Protein AF-A0A1L6J9P9-F1 (afdb_monomer_lite)

pLDDT: mean 78.04, std 14.23, range [41.78, 96.38]

Radius of gyration: 22.43 Å; chains: 1; bounding box: 35×47×82 Å

Secondary structure (DSSP, 8-state):
---------------------------S-HHHHHHHHHHHHHTTS---HHHHHHHH--SSS--HHHHHHHHHS-TT-TT--------------------

Structure (mmCIF, N/CA/C/O backbone):
data_AF-A0A1L6J9P9-F1
#
_entry.id   AF-A0A1L6J9P9-F1
#
loop_
_atom_site.group_PDB
_atom_site.id
_atom_site.type_symbol
_atom_site.label_atom_id
_atom_site.label_alt_id
_atom_site.label_comp_id
_atom_site.label_asym_id
_atom_site.label_entity_id
_atom_site.label_seq_id
_atom_site.pdbx_PDB_ins_code
_atom_site.Cartn_x
_atom_site.Cartn_y
_atom_site.Cartn_z
_atom_site.occupancy
_atom_site.B_iso_or_equiv
_atom_site.auth_seq_id
_atom_site.auth_comp_id
_atom_site.auth_asym_id
_atom_site.auth_atom_id
_atom_site.pdbx_PDB_model_num
ATOM 1 N N . MET A 1 1 ? 3.052 -37.024 -47.046 1.00 41.78 1 MET A N 1
ATOM 2 C CA . MET A 1 1 ? 3.961 -36.290 -46.144 1.00 41.78 1 MET A CA 1
ATOM 3 C C . MET A 1 1 ? 3.093 -35.241 -45.471 1.00 41.78 1 MET A C 1
ATOM 5 O O . MET A 1 1 ? 2.587 -34.393 -46.180 1.00 41.78 1 MET A O 1
ATOM 9 N N . PHE A 1 2 ? 2.793 -35.486 -44.193 1.00 47.56 2 PHE A N 1
ATOM 10 C CA . PHE A 1 2 ? 1.908 -34.797 -43.237 1.00 47.56 2 PHE A CA 1
ATOM 11 C C . PHE A 1 2 ? 0.873 -33.773 -43.742 1.00 47.56 2 PHE A C 1
ATOM 13 O O . PHE A 1 2 ? 1.200 -32.669 -44.162 1.00 47.56 2 PHE A O 1
ATOM 20 N N . ASP A 1 3 ? -0.381 -34.208 -43.606 1.00 43.00 3 ASP A N 1
ATOM 21 C CA . ASP A 1 3 ? -1.643 -33.486 -43.750 1.00 43.00 3 ASP A CA 1
ATOM 22 C C . ASP A 1 3 ? -1.712 -32.277 -42.801 1.00 43.00 3 ASP A C 1
ATOM 24 O O . ASP A 1 3 ? -1.389 -32.385 -41.614 1.00 43.00 3 ASP A O 1
ATOM 28 N N . GLY A 1 4 ? -2.122 -31.127 -43.337 1.00 53.88 4 GLY A N 1
ATOM 29 C CA . GLY A 1 4 ? -2.345 -29.899 -42.586 1.00 53.88 4 GLY A CA 1
ATOM 30 C C . GLY A 1 4 ? -3.602 -30.003 -41.733 1.00 53.88 4 GLY A C 1
ATOM 31 O O . GLY A 1 4 ? -4.708 -29.802 -42.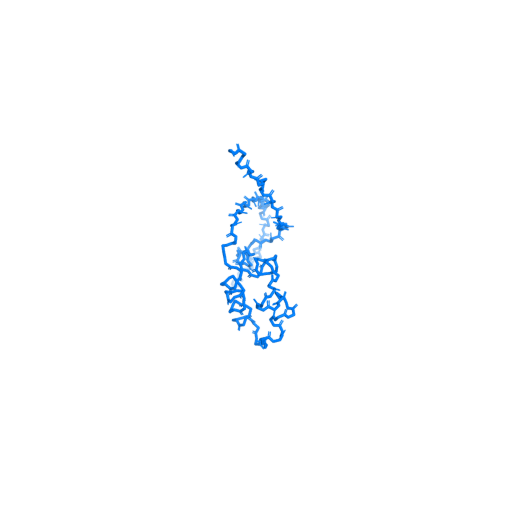223 1.00 53.88 4 GLY A O 1
ATOM 32 N N . LEU A 1 5 ? -3.429 -30.272 -40.440 1.00 54.66 5 LEU A N 1
ATOM 33 C CA . LEU A 1 5 ? -4.471 -30.022 -39.455 1.00 54.66 5 LEU A CA 1
ATOM 34 C C . LEU A 1 5 ? -4.340 -28.564 -39.001 1.00 54.66 5 LEU A C 1
ATOM 36 O O . LEU A 1 5 ? -3.606 -28.248 -38.063 1.00 54.66 5 LEU A O 1
ATOM 40 N N . GLU A 1 6 ? -5.026 -27.658 -39.697 1.00 49.00 6 GLU A N 1
ATOM 41 C CA . GLU A 1 6 ? -5.326 -26.332 -39.161 1.00 49.00 6 GLU A CA 1
ATOM 42 C C . GLU A 1 6 ? -6.248 -26.532 -37.954 1.00 49.00 6 GLU A C 1
ATOM 44 O O . GLU A 1 6 ? -7.472 -26.614 -38.071 1.00 49.00 6 GLU A O 1
ATOM 49 N N . THR A 1 7 ? -5.639 -26.684 -36.776 1.00 50.28 7 THR A N 1
ATOM 50 C CA . THR A 1 7 ? -6.336 -26.655 -35.493 1.00 50.28 7 THR A CA 1
ATOM 51 C C . THR A 1 7 ? -7.015 -25.300 -35.385 1.00 50.28 7 THR A C 1
ATOM 53 O O . THR A 1 7 ? -6.418 -24.307 -34.972 1.00 50.28 7 THR A O 1
ATOM 56 N N . THR A 1 8 ? -8.283 -25.257 -35.781 1.00 51.38 8 THR A N 1
ATOM 57 C CA . THR A 1 8 ? -9.167 -24.151 -35.449 1.00 51.38 8 THR A CA 1
ATOM 58 C C . THR A 1 8 ? -9.340 -24.220 -33.941 1.00 51.38 8 THR A C 1
ATOM 60 O O . THR A 1 8 ? -10.077 -25.059 -33.425 1.00 51.38 8 THR A O 1
ATOM 63 N N . VAL A 1 9 ? -8.586 -23.392 -33.219 1.00 57.97 9 VAL A N 1
ATOM 64 C CA . VAL A 1 9 ? -8.810 -23.178 -31.793 1.00 57.97 9 VAL A CA 1
ATOM 65 C C . VAL A 1 9 ? -10.164 -22.494 -31.702 1.00 57.97 9 VAL A C 1
ATOM 67 O O . VAL A 1 9 ? -10.281 -21.286 -31.894 1.00 57.97 9 VAL A O 1
ATOM 70 N N . VAL A 1 10 ? -11.211 -23.286 -31.489 1.00 56.00 10 VAL A N 1
ATOM 71 C CA . VAL A 1 10 ? -12.510 -22.761 -31.089 1.00 56.00 10 VAL A CA 1
ATOM 72 C C . VAL A 1 10 ? -12.242 -22.093 -29.750 1.00 56.00 10 VAL A C 1
ATOM 74 O O . VAL A 1 10 ? -11.935 -22.779 -28.774 1.00 56.00 10 VAL A O 1
ATOM 77 N N . ALA A 1 11 ? -12.235 -20.761 -29.727 1.00 58.72 11 ALA A N 1
ATOM 78 C CA . ALA A 1 11 ? -12.167 -20.008 -28.490 1.00 58.72 11 ALA A CA 1
ATOM 79 C C . ALA A 1 11 ? -13.372 -20.452 -27.659 1.00 58.72 11 ALA A C 1
ATOM 81 O O . ALA A 1 11 ? -14.510 -20.099 -27.964 1.00 58.72 11 ALA A O 1
ATOM 82 N N . ALA A 1 12 ? -13.135 -21.331 -26.687 1.00 61.53 12 ALA A N 1
ATOM 83 C CA . ALA A 1 12 ? -14.146 -21.673 -25.713 1.00 61.53 12 ALA A CA 1
ATOM 84 C C . ALA A 1 12 ? -14.564 -20.358 -25.051 1.00 61.53 12 ALA A C 1
ATOM 86 O O . ALA A 1 12 ? -13.701 -19.594 -24.614 1.00 61.53 12 ALA A O 1
ATOM 87 N N . ASP A 1 13 ? -15.865 -20.086 -25.024 1.00 67.06 13 ASP A N 1
ATOM 88 C CA . ASP A 1 13 ? -16.437 -18.992 -24.247 1.00 67.06 13 ASP A CA 1
ATOM 89 C C . ASP A 1 13 ? -16.223 -19.352 -22.771 1.00 67.06 13 ASP A C 1
ATOM 91 O O . ASP A 1 13 ? -17.021 -20.051 -22.147 1.00 67.06 13 ASP A O 1
ATOM 95 N N . VAL A 1 14 ? -15.033 -19.037 -22.255 1.00 71.19 14 VAL A N 1
ATOM 96 C CA . VAL A 1 14 ? -14.710 -19.246 -20.849 1.00 71.19 14 VAL A CA 1
ATOM 97 C C . VAL A 1 14 ? -15.499 -18.183 -20.093 1.00 71.19 14 VAL A C 1
ATOM 99 O O . VAL A 1 14 ? -15.248 -16.995 -20.313 1.00 71.19 14 VAL A O 1
ATOM 102 N N . PRO A 1 15 ? -16.450 -18.565 -19.222 1.00 77.81 15 PRO A N 1
ATOM 103 C CA . PRO A 1 15 ? -17.217 -17.584 -18.477 1.00 77.81 15 PRO A CA 1
ATOM 104 C C . PRO A 1 15 ? -16.258 -16.742 -17.634 1.00 77.81 15 PRO A C 1
ATOM 106 O O . PRO A 1 15 ? -15.425 -17.279 -16.899 1.00 77.81 15 PRO A O 1
ATOM 109 N N . VAL A 1 16 ? -16.368 -15.419 -17.747 1.00 78.81 16 VAL A N 1
ATOM 110 C CA . VAL A 1 16 ? -15.620 -14.487 -16.899 1.00 78.81 16 VAL A CA 1
ATOM 111 C C . VAL A 1 16 ? -16.166 -14.624 -15.478 1.00 78.81 16 VAL A C 1
ATOM 113 O O . VAL A 1 16 ? -17.301 -14.239 -15.202 1.00 78.81 16 VAL A O 1
ATOM 116 N N . LE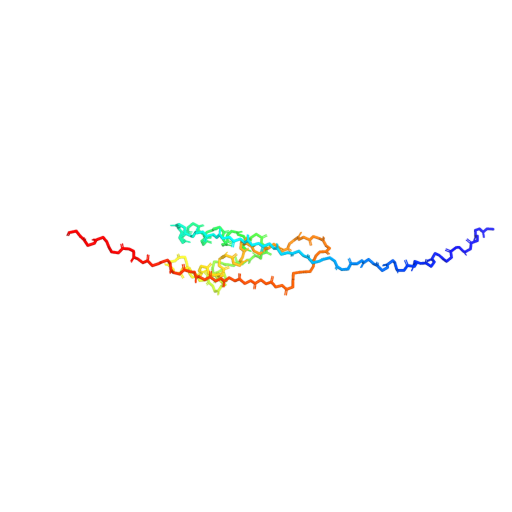U A 1 17 ? -15.379 -15.225 -14.587 1.00 84.50 17 LEU A N 1
ATOM 117 C CA . LEU A 1 17 ? -15.717 -15.376 -13.173 1.00 84.50 17 LEU A CA 1
ATOM 118 C C . LEU A 1 17 ? -15.074 -14.241 -12.372 1.00 84.50 17 LEU A C 1
ATOM 120 O O . LEU A 1 17 ? -13.864 -14.034 -12.452 1.00 84.50 17 LEU A O 1
ATOM 124 N N . GLU A 1 18 ? -15.882 -13.532 -11.587 1.00 81.94 18 GLU A N 1
ATOM 125 C CA . GLU A 1 18 ? -15.433 -12.449 -10.712 1.00 81.94 18 GLU A CA 1
ATOM 126 C C . GLU A 1 18 ? -15.378 -12.920 -9.254 1.00 81.94 18 GLU A C 1
ATOM 128 O O . GLU A 1 18 ? -16.278 -13.610 -8.772 1.00 81.94 18 GLU A O 1
ATOM 133 N N . PHE A 1 19 ? -14.314 -12.538 -8.546 1.00 77.62 19 PHE A N 1
ATOM 134 C CA . PHE A 1 19 ? -14.115 -12.854 -7.133 1.00 77.62 19 PHE A CA 1
ATOM 135 C C . PHE A 1 19 ? -13.700 -11.592 -6.369 1.00 77.62 19 PHE A C 1
ATOM 137 O O . PHE A 1 19 ? -12.799 -10.875 -6.803 1.00 77.62 19 PHE A O 1
ATOM 144 N N . GLU A 1 20 ? -14.318 -11.349 -5.209 1.00 78.12 20 GLU A N 1
ATOM 145 C CA . GLU A 1 20 ? -13.980 -10.241 -4.307 1.00 78.12 20 GLU A CA 1
ATOM 146 C C . GLU A 1 20 ? -13.230 -10.759 -3.070 1.00 78.12 20 GLU A C 1
ATOM 148 O O . GLU A 1 20 ? -13.687 -11.671 -2.376 1.00 78.12 20 GLU A O 1
ATOM 153 N N . PHE A 1 21 ? -12.099 -10.128 -2.750 1.00 75.25 21 PHE A N 1
ATOM 154 C CA . PHE A 1 21 ? -11.352 -10.361 -1.515 1.00 75.25 21 PHE A CA 1
ATOM 155 C C . PHE A 1 21 ? -11.453 -9.128 -0.617 1.00 75.25 21 PHE A C 1
ATOM 157 O O . PHE A 1 21 ? -11.154 -8.017 -1.047 1.00 75.25 21 PHE A O 1
ATOM 164 N N . ARG A 1 22 ? -11.832 -9.316 0.653 1.00 76.62 22 ARG A N 1
ATOM 165 C CA . ARG A 1 22 ? -11.891 -8.236 1.650 1.00 76.62 22 ARG A CA 1
ATOM 166 C C . ARG A 1 22 ? -10.842 -8.454 2.727 1.00 76.62 22 ARG A C 1
ATOM 168 O O . ARG A 1 22 ? -10.847 -9.481 3.402 1.00 76.62 22 ARG A O 1
ATOM 175 N N . LEU A 1 23 ? -9.968 -7.470 2.898 1.00 77.38 23 LEU A N 1
ATOM 176 C CA . LEU A 1 23 ? -8.875 -7.487 3.863 1.00 77.38 23 LEU A CA 1
ATOM 177 C C . LEU A 1 23 ? -9.041 -6.318 4.842 1.00 77.38 23 LEU A C 1
ATOM 179 O O . LEU A 1 23 ? -9.188 -5.175 4.419 1.00 77.38 23 LEU A O 1
ATOM 183 N N . LYS A 1 24 ? -9.005 -6.595 6.152 1.00 81.94 24 LYS A N 1
ATOM 184 C CA . LYS A 1 24 ? -8.969 -5.573 7.212 1.00 81.94 24 LYS A CA 1
ATOM 185 C C . LYS A 1 24 ? -7.646 -5.698 7.954 1.00 81.94 24 LYS A C 1
ATOM 187 O O . LYS A 1 24 ? -7.346 -6.759 8.496 1.00 81.94 24 LYS A O 1
ATOM 192 N N . LEU A 1 25 ? -6.874 -4.618 7.984 1.00 81.88 25 LEU A N 1
ATOM 193 C CA . LEU A 1 25 ? -5.585 -4.554 8.668 1.00 81.88 25 LEU A CA 1
ATOM 194 C C . LEU A 1 25 ? -5.620 -3.463 9.731 1.00 81.88 25 LEU A C 1
ATOM 196 O O . LEU A 1 25 ? -6.260 -2.426 9.561 1.00 81.88 25 LEU A O 1
ATOM 200 N N . ARG A 1 26 ? -4.905 -3.704 10.826 1.00 86.38 26 ARG A N 1
ATOM 201 C CA . ARG A 1 26 ? -4.579 -2.687 11.819 1.00 86.38 26 ARG A CA 1
ATOM 202 C C . ARG A 1 26 ? -3.084 -2.436 11.740 1.00 86.38 26 ARG A C 1
ATOM 204 O O . ARG A 1 26 ? -2.302 -3.380 11.792 1.00 86.38 26 ARG A O 1
ATOM 211 N N . VAL A 1 27 ? -2.701 -1.172 11.639 1.00 89.88 27 VAL A N 1
ATOM 212 C CA . VAL A 1 27 ? -1.298 -0.780 11.728 1.00 89.88 27 VAL A CA 1
ATOM 213 C C . VAL A 1 27 ? -0.973 -0.528 13.191 1.00 89.88 27 VAL A C 1
ATOM 215 O O . VAL A 1 27 ? -1.487 0.410 13.789 1.00 89.88 27 VAL A O 1
ATOM 218 N N . GLU A 1 28 ? -0.156 -1.400 13.775 1.00 92.44 28 GLU A N 1
ATOM 219 C CA . GLU A 1 28 ? 0.262 -1.289 15.179 1.00 92.44 28 GLU A CA 1
ATOM 220 C C . GLU A 1 28 ? 1.546 -0.468 15.339 1.00 92.44 28 GLU A C 1
ATOM 222 O O . GLU A 1 28 ? 1.725 0.212 16.345 1.00 92.44 28 GLU A O 1
ATOM 227 N N . CYS A 1 29 ? 2.432 -0.506 14.338 1.00 94.25 29 CYS A N 1
ATOM 228 C CA . CYS A 1 29 ? 3.698 0.220 14.342 1.00 94.25 29 CYS A CA 1
ATOM 229 C C . CYS A 1 29 ? 4.011 0.775 12.940 1.00 94.25 29 CYS A C 1
ATOM 231 O O . CYS A 1 29 ? 4.438 0.012 12.065 1.00 94.25 29 CYS A O 1
ATOM 233 N N . PRO A 1 30 ? 3.827 2.090 12.718 1.00 94.88 30 PRO A N 1
ATOM 234 C CA . PRO A 1 30 ? 4.137 2.752 11.449 1.00 94.88 30 PRO A CA 1
ATOM 235 C C . PRO A 1 30 ? 5.575 2.530 10.964 1.00 94.88 30 PRO A C 1
ATOM 237 O O . PRO A 1 30 ? 5.782 2.198 9.803 1.00 94.88 30 PRO A O 1
ATOM 240 N N . ALA A 1 31 ? 6.564 2.608 11.859 1.00 94.38 31 ALA A N 1
ATOM 241 C CA . ALA A 1 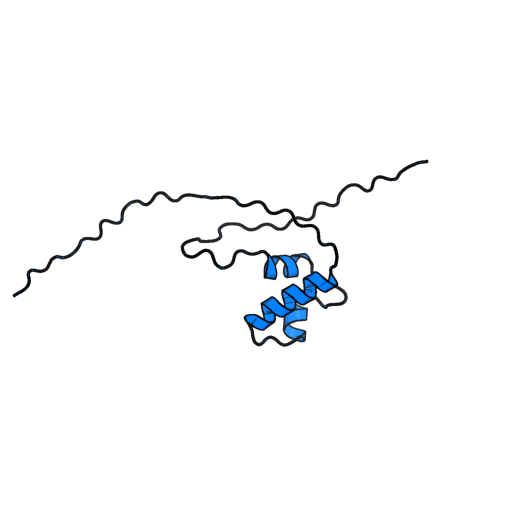31 ? 7.973 2.436 11.495 1.00 94.38 31 ALA A CA 1
ATOM 242 C C . ALA A 1 31 ? 8.286 1.014 10.990 1.00 94.38 31 ALA A C 1
ATOM 244 O O . ALA A 1 31 ? 9.016 0.827 10.016 1.00 94.38 31 ALA A O 1
ATOM 245 N N . THR A 1 32 ? 7.716 -0.022 11.618 1.00 95.38 32 THR A N 1
ATOM 246 C CA . THR A 1 32 ? 7.881 -1.407 11.143 1.00 95.38 32 THR A CA 1
ATOM 247 C C . THR A 1 32 ? 7.215 -1.617 9.786 1.00 95.38 32 THR A C 1
ATOM 249 O O . THR A 1 32 ? 7.786 -2.298 8.932 1.00 95.38 32 THR A O 1
ATOM 252 N N . LEU A 1 33 ? 6.036 -1.022 9.577 1.00 95.69 33 LEU A N 1
ATOM 253 C CA . LEU A 1 33 ? 5.339 -1.059 8.294 1.00 95.69 33 LEU A CA 1
ATOM 254 C C . LEU A 1 33 ? 6.181 -0.399 7.192 1.00 95.69 33 LEU A C 1
ATOM 256 O O . LEU A 1 33 ? 6.390 -1.010 6.145 1.00 95.69 33 LEU A O 1
ATOM 260 N N . TRP A 1 34 ? 6.716 0.795 7.459 1.00 96.38 34 TRP A N 1
ATOM 261 C CA . TRP A 1 34 ? 7.559 1.527 6.518 1.00 96.38 34 TRP A CA 1
ATOM 262 C C . TRP A 1 34 ? 8.789 0.717 6.109 1.00 96.38 34 TRP A C 1
ATOM 264 O O . TRP A 1 34 ? 9.024 0.512 4.924 1.00 96.38 34 TRP A O 1
ATOM 274 N N . ARG A 1 35 ? 9.526 0.134 7.066 1.00 95.00 35 ARG A N 1
ATOM 275 C CA . ARG A 1 35 ? 10.710 -0.697 6.761 1.00 95.00 35 ARG A CA 1
ATOM 276 C C . ARG A 1 35 ? 10.374 -1.916 5.909 1.00 95.00 35 ARG A C 1
ATOM 278 O O . ARG A 1 35 ? 11.170 -2.315 5.058 1.00 95.00 35 ARG A O 1
ATOM 285 N N . ALA A 1 36 ? 9.215 -2.531 6.140 1.00 93.75 36 ALA A N 1
ATOM 286 C CA . ALA A 1 36 ? 8.752 -3.639 5.315 1.00 93.75 36 ALA A CA 1
ATOM 287 C C . ALA A 1 36 ? 8.453 -3.173 3.880 1.00 93.75 36 ALA A C 1
ATOM 289 O O . ALA A 1 36 ? 8.893 -3.828 2.934 1.00 93.75 36 ALA A O 1
ATOM 290 N N . ALA A 1 37 ? 7.767 -2.036 3.723 1.00 92.88 37 ALA A N 1
ATOM 291 C CA . ALA A 1 37 ? 7.453 -1.445 2.425 1.00 92.88 37 ALA A CA 1
ATOM 292 C C . ALA A 1 37 ? 8.721 -0.993 1.681 1.00 92.88 37 ALA A C 1
ATOM 294 O O . ALA A 1 37 ? 8.898 -1.350 0.519 1.00 92.88 37 ALA A O 1
ATOM 295 N N . ALA A 1 38 ? 9.656 -0.327 2.360 1.00 92.81 38 ALA A N 1
ATOM 296 C CA . ALA A 1 38 ? 10.955 0.074 1.824 1.00 92.81 38 ALA A CA 1
ATOM 297 C C . ALA A 1 38 ? 11.755 -1.131 1.308 1.00 92.81 38 ALA A C 1
ATOM 299 O O . ALA A 1 38 ? 12.245 -1.123 0.180 1.00 92.81 38 ALA A O 1
ATOM 300 N N . ARG A 1 39 ? 11.818 -2.222 2.089 1.00 91.56 39 ARG A N 1
ATOM 301 C CA . ARG A 1 39 ? 12.471 -3.469 1.655 1.00 91.56 39 ARG A CA 1
ATOM 302 C C . ARG A 1 39 ? 11.785 -4.079 0.434 1.00 91.56 39 ARG A C 1
ATOM 304 O O . ARG A 1 39 ? 12.464 -4.625 -0.431 1.00 91.56 39 ARG A O 1
ATOM 311 N N . HIS A 1 40 ? 10.455 -4.019 0.372 1.00 89.06 40 HIS A N 1
ATOM 312 C CA . HIS A 1 40 ? 9.703 -4.504 -0.782 1.00 89.06 40 HIS A CA 1
ATOM 313 C C . HIS A 1 40 ? 10.025 -3.686 -2.039 1.00 89.06 40 HIS A C 1
ATOM 315 O O . HIS A 1 40 ? 10.377 -4.268 -3.066 1.00 89.06 40 HIS A O 1
ATOM 321 N N . CYS A 1 41 ? 10.010 -2.356 -1.932 1.00 86.19 41 CYS A N 1
ATOM 322 C CA . CYS A 1 41 ? 10.341 -1.447 -3.028 1.00 86.19 41 CYS A CA 1
ATOM 323 C C . CYS A 1 41 ? 11.782 -1.655 -3.519 1.00 86.19 41 CYS A C 1
ATOM 325 O O . CYS A 1 41 ? 11.992 -1.881 -4.709 1.00 86.19 41 CYS A O 1
ATOM 327 N N . GLY A 1 42 ? 12.751 -1.704 -2.599 1.00 82.62 42 GLY A N 1
ATOM 328 C CA . GLY A 1 42 ? 14.168 -1.925 -2.914 1.00 82.62 42 GLY A CA 1
ATOM 329 C C . GLY A 1 42 ? 14.484 -3.309 -3.497 1.00 82.62 42 GLY A C 1
ATOM 330 O O . GLY A 1 42 ? 15.518 -3.501 -4.122 1.00 82.62 42 GLY A O 1
ATOM 331 N N . SER A 1 43 ? 13.599 -4.298 -3.321 1.00 80.88 43 SER A N 1
ATOM 332 C CA . SER A 1 43 ? 13.752 -5.620 -3.952 1.00 80.88 43 SER A CA 1
ATOM 333 C C . SER A 1 43 ? 13.269 -5.670 -5.409 1.00 80.88 43 SER A C 1
ATOM 335 O O . SER A 1 43 ? 13.508 -6.656 -6.109 1.00 80.88 43 SER A O 1
ATOM 337 N N . HIS A 1 44 ? 12.562 -4.632 -5.862 1.00 66.31 44 HIS A N 1
ATOM 338 C CA . HIS A 1 44 ? 11.941 -4.562 -7.187 1.00 66.31 44 HIS A CA 1
ATOM 339 C C . HIS A 1 44 ? 12.472 -3.416 -8.049 1.00 66.31 44 HIS A C 1
ATOM 341 O O . HIS A 1 44 ? 12.418 -3.509 -9.274 1.00 66.31 44 HIS A O 1
ATOM 347 N N . ILE A 1 45 ? 13.005 -2.374 -7.420 1.00 62.84 45 ILE A N 1
ATOM 348 C CA . ILE A 1 45 ? 13.637 -1.218 -8.045 1.00 62.84 45 ILE A CA 1
ATOM 349 C C . ILE A 1 45 ? 14.957 -1.025 -7.292 1.00 62.84 45 ILE A C 1
ATOM 351 O O . ILE A 1 45 ? 14.945 -1.074 -6.064 1.00 62.84 45 ILE A O 1
ATOM 355 N N . ASP A 1 46 ? 16.075 -0.798 -7.989 1.00 74.31 46 ASP A N 1
ATOM 356 C CA . ASP A 1 46 ? 17.326 -0.283 -7.391 1.00 74.31 46 ASP A CA 1
ATOM 357 C C . ASP A 1 46 ? 17.106 1.178 -6.926 1.00 74.31 46 ASP A C 1
ATOM 359 O O . ASP A 1 46 ? 17.753 2.120 -7.378 1.00 74.31 46 ASP A O 1
ATOM 363 N N . ALA A 1 47 ? 16.091 1.380 -6.087 1.00 80.44 47 ALA A N 1
ATOM 364 C CA . ALA A 1 47 ? 15.637 2.661 -5.586 1.00 80.44 47 ALA A CA 1
ATOM 365 C C . ALA A 1 47 ? 16.530 3.078 -4.422 1.00 80.44 47 ALA A C 1
ATOM 367 O O . ALA A 1 47 ? 16.812 2.284 -3.516 1.00 80.44 47 ALA A O 1
ATOM 368 N N . SER A 1 48 ? 16.958 4.336 -4.434 1.00 88.81 48 SER A N 1
ATOM 369 C CA . SER A 1 48 ? 17.613 4.933 -3.278 1.00 88.81 48 SER A CA 1
ATOM 370 C C . SER A 1 48 ? 16.617 5.126 -2.127 1.00 88.81 48 SER A C 1
ATOM 372 O O . SER A 1 48 ? 15.402 5.028 -2.302 1.00 88.81 48 SER A O 1
ATOM 374 N N . ILE A 1 49 ? 17.125 5.411 -0.925 1.00 87.88 49 ILE A N 1
ATOM 375 C CA . ILE A 1 49 ? 16.271 5.749 0.224 1.00 87.88 49 ILE A CA 1
ATOM 376 C C . ILE A 1 49 ? 15.430 7.000 -0.062 1.00 87.88 49 ILE A C 1
ATOM 378 O O . ILE A 1 49 ? 14.272 7.032 0.341 1.00 87.88 49 ILE A O 1
ATOM 382 N N . ASP A 1 50 ? 15.975 7.980 -0.786 1.00 90.81 50 ASP A N 1
ATOM 383 C CA . ASP A 1 50 ? 15.234 9.185 -1.173 1.00 90.81 50 ASP A CA 1
ATOM 384 C C . ASP A 1 50 ? 14.075 8.838 -2.119 1.00 90.81 50 ASP A C 1
ATOM 386 O O . ASP A 1 50 ? 12.948 9.262 -1.887 1.00 90.81 50 ASP A O 1
ATOM 390 N N . ASP A 1 51 ? 14.303 7.972 -3.114 1.00 91.12 51 ASP A N 1
ATOM 391 C CA . ASP A 1 51 ? 13.234 7.513 -4.018 1.00 91.12 51 ASP A CA 1
ATOM 392 C C . ASP A 1 51 ? 12.130 6.753 -3.263 1.00 91.12 51 ASP A C 1
ATOM 394 O O . ASP A 1 51 ? 10.944 6.871 -3.573 1.00 91.12 51 ASP A O 1
ATOM 398 N N . ILE A 1 52 ? 12.512 5.960 -2.257 1.00 92.06 52 ILE A N 1
ATOM 399 C CA . ILE A 1 52 ? 11.561 5.260 -1.387 1.00 92.06 52 ILE A CA 1
ATOM 400 C C . ILE A 1 52 ? 10.769 6.271 -0.551 1.00 92.06 52 ILE A C 1
ATOM 402 O O . ILE A 1 52 ? 9.550 6.142 -0.451 1.00 92.06 52 ILE A O 1
ATOM 406 N N . ALA A 1 53 ? 11.430 7.271 0.033 1.00 93.12 53 ALA A N 1
ATOM 407 C CA . ALA A 1 53 ? 10.777 8.291 0.846 1.00 93.12 53 ALA A CA 1
ATOM 408 C C . ALA A 1 53 ? 9.778 9.132 0.033 1.00 93.12 53 ALA A C 1
ATOM 410 O O . ALA A 1 53 ? 8.705 9.456 0.535 1.00 93.12 53 ALA A O 1
ATOM 411 N N . GLU A 1 54 ? 10.074 9.413 -1.237 1.00 92.81 54 GLU A N 1
ATOM 412 C CA . GLU A 1 54 ? 9.135 10.069 -2.157 1.00 92.81 54 GLU A CA 1
ATOM 413 C C . GLU A 1 54 ? 7.912 9.190 -2.478 1.00 92.81 54 GLU A C 1
ATOM 415 O O . GLU A 1 54 ? 6.817 9.705 -2.700 1.00 92.81 54 GLU A O 1
ATOM 420 N N . LEU A 1 55 ? 8.072 7.861 -2.491 1.00 91.75 55 LEU A N 1
ATOM 421 C CA . LEU A 1 55 ? 6.996 6.924 -2.827 1.00 91.75 55 LEU A CA 1
ATOM 422 C C . LEU A 1 55 ? 6.064 6.614 -1.648 1.00 91.75 55 LEU A C 1
ATOM 424 O O . LEU A 1 55 ? 4.855 6.510 -1.841 1.00 91.75 55 LEU A O 1
ATOM 428 N N . ILE A 1 56 ? 6.615 6.390 -0.451 1.00 94.69 56 ILE A N 1
ATOM 429 C CA . ILE A 1 56 ? 5.855 5.915 0.722 1.00 94.69 56 ILE A CA 1
ATOM 430 C C . ILE A 1 56 ? 5.926 6.863 1.928 1.00 94.69 56 ILE A C 1
ATOM 432 O O . ILE A 1 56 ? 5.524 6.488 3.032 1.00 94.69 56 ILE A O 1
ATOM 436 N N . GLY A 1 57 ? 6.409 8.089 1.729 1.00 94.75 57 GLY A N 1
ATOM 437 C CA . GLY A 1 57 ? 6.693 9.056 2.790 1.00 94.75 57 GLY A CA 1
ATOM 438 C C . GLY A 1 57 ? 8.009 8.761 3.528 1.00 94.75 57 GLY A C 1
ATOM 439 O O . GLY A 1 57 ? 8.559 7.664 3.397 1.00 94.75 57 GLY A O 1
ATOM 440 N N . PRO A 1 58 ? 8.534 9.717 4.312 1.00 94.75 58 PRO A N 1
ATOM 441 C CA . PRO A 1 58 ? 9.729 9.518 5.137 1.00 94.75 58 PRO A CA 1
ATOM 442 C C . PRO A 1 58 ? 9.490 8.508 6.277 1.00 94.75 58 PRO A C 1
ATOM 444 O O . PRO A 1 58 ? 8.352 8.266 6.673 1.00 94.75 58 PRO A O 1
ATOM 447 N N . GLU A 1 59 ? 10.553 7.921 6.845 1.00 93.88 59 GLU A N 1
ATOM 448 C CA . GLU A 1 59 ? 10.421 6.929 7.935 1.00 93.88 59 GLU A CA 1
ATOM 449 C C . GLU A 1 59 ? 9.792 7.541 9.203 1.00 93.88 59 GLU A C 1
ATOM 451 O O . GLU A 1 59 ? 9.072 6.853 9.932 1.00 93.88 59 GLU A O 1
ATOM 456 N N . GLU A 1 60 ? 10.041 8.828 9.465 1.00 93.50 60 GLU A N 1
ATOM 457 C CA . GLU A 1 60 ? 9.523 9.559 10.627 1.00 93.50 60 GLU A CA 1
ATOM 458 C C . GLU A 1 60 ? 8.036 9.915 10.508 1.00 93.50 60 GLU A C 1
ATOM 460 O O . GLU A 1 60 ? 7.358 10.030 11.530 1.00 93.50 60 GLU A O 1
ATOM 465 N N . ASP A 1 61 ? 7.535 10.075 9.281 1.00 94.38 61 ASP A N 1
ATOM 466 C CA . ASP A 1 61 ? 6.132 10.377 8.980 1.00 94.38 61 ASP A CA 1
ATOM 467 C C . ASP A 1 61 ? 5.662 9.573 7.753 1.00 94.38 61 ASP A C 1
ATOM 469 O O . ASP A 1 61 ? 5.515 10.107 6.650 1.00 94.38 61 ASP A O 1
ATOM 473 N N . PRO A 1 62 ? 5.490 8.248 7.911 1.00 94.75 62 PRO A N 1
ATOM 474 C CA . PRO A 1 62 ? 5.250 7.360 6.788 1.00 94.75 62 PRO A CA 1
ATOM 475 C C . PRO A 1 62 ? 3.825 7.504 6.252 1.00 94.75 62 PRO A C 1
ATOM 477 O O . PRO A 1 62 ? 2.846 7.500 7.007 1.00 94.75 62 PRO A O 1
ATOM 480 N N . SER A 1 63 ? 3.682 7.485 4.927 1.00 94.94 63 SER A N 1
ATOM 481 C CA . SER A 1 63 ? 2.374 7.344 4.294 1.00 94.94 63 SER A CA 1
ATOM 482 C C . SER A 1 63 ? 1.873 5.912 4.461 1.00 94.94 63 SER A C 1
ATOM 484 O O . SER A 1 63 ? 2.257 4.983 3.746 1.00 94.94 63 SER A O 1
ATOM 486 N N . ILE A 1 64 ? 0.983 5.720 5.436 1.00 93.56 64 ILE A N 1
ATOM 487 C CA . ILE A 1 64 ? 0.409 4.408 5.753 1.00 93.56 64 ILE A CA 1
ATOM 488 C C . ILE A 1 64 ? -0.325 3.804 4.553 1.00 93.56 64 ILE A C 1
ATOM 490 O O . ILE A 1 64 ? -0.229 2.599 4.318 1.00 93.56 64 ILE A O 1
ATOM 494 N N . ALA A 1 65 ? -1.054 4.628 3.799 1.00 90.62 65 ALA A N 1
ATOM 495 C CA . ALA A 1 65 ? -1.795 4.175 2.629 1.00 90.62 65 ALA A CA 1
ATOM 496 C C . ALA A 1 65 ? -0.845 3.629 1.556 1.00 90.62 65 ALA A C 1
ATOM 498 O O . ALA A 1 65 ? -1.049 2.511 1.084 1.00 90.62 65 ALA A O 1
ATOM 499 N N . ASP A 1 66 ? 0.225 4.360 1.242 1.00 91.50 66 ASP A N 1
ATOM 500 C CA . ASP A 1 66 ? 1.188 3.958 0.214 1.00 91.50 66 ASP A CA 1
ATOM 501 C C . ASP A 1 66 ? 2.025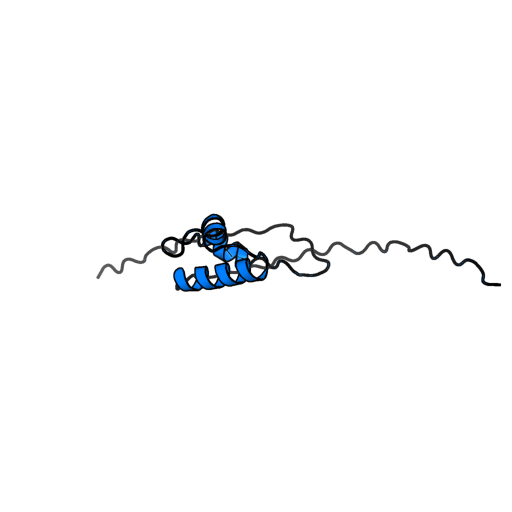 2.754 0.659 1.00 91.50 66 ASP A C 1
ATOM 503 O O . ASP A 1 66 ? 2.220 1.816 -0.115 1.00 91.50 66 ASP A O 1
ATOM 507 N N . CYS A 1 67 ? 2.413 2.691 1.939 1.00 93.00 67 CYS A N 1
ATOM 508 C CA . CYS A 1 67 ? 3.055 1.505 2.508 1.00 93.00 67 CYS A CA 1
ATOM 509 C C . CYS A 1 67 ? 2.175 0.251 2.362 1.00 93.00 67 CYS A C 1
ATOM 511 O O . CYS A 1 67 ? 2.662 -0.826 2.010 1.00 93.00 67 CYS A O 1
ATOM 513 N N . LEU A 1 68 ? 0.872 0.372 2.642 1.00 90.06 68 LEU A N 1
ATOM 514 C CA . LEU A 1 68 ? -0.074 -0.732 2.495 1.00 90.06 68 LEU A CA 1
ATOM 515 C C . LEU A 1 68 ? -0.322 -1.076 1.026 1.00 90.06 68 LEU A C 1
ATOM 517 O O . LEU A 1 68 ? -0.433 -2.257 0.718 1.00 90.06 68 LEU A O 1
ATOM 521 N N . MET A 1 69 ? -0.363 -0.102 0.116 1.00 86.88 69 MET A N 1
ATOM 522 C CA . MET A 1 69 ? -0.447 -0.393 -1.318 1.00 86.88 69 MET A CA 1
ATOM 523 C C . MET A 1 69 ? 0.783 -1.165 -1.800 1.00 86.88 69 MET A C 1
ATOM 525 O O . MET A 1 69 ? 0.636 -2.175 -2.482 1.00 86.88 69 MET A O 1
ATOM 529 N N . ALA A 1 70 ? 1.985 -0.769 -1.380 1.00 86.94 70 ALA A N 1
ATOM 530 C CA . ALA A 1 70 ? 3.207 -1.481 -1.738 1.00 86.94 70 ALA A CA 1
ATOM 531 C C . ALA A 1 70 ? 3.204 -2.942 -1.247 1.00 86.94 70 ALA A C 1
ATOM 533 O O . ALA A 1 70 ? 3.708 -3.822 -1.935 1.00 86.94 70 ALA A O 1
ATOM 534 N N . LEU A 1 71 ? 2.636 -3.219 -0.069 1.00 87.00 71 LEU A N 1
ATOM 535 C CA . LEU A 1 71 ? 2.730 -4.535 0.576 1.00 87.00 71 LEU A CA 1
ATOM 536 C C . LEU A 1 71 ? 1.524 -5.454 0.365 1.00 87.00 71 LEU A C 1
ATOM 538 O O . LEU A 1 71 ? 1.682 -6.674 0.329 1.00 87.00 71 LEU A O 1
ATOM 542 N N . ALA A 1 72 ? 0.319 -4.892 0.315 1.00 80.94 72 ALA A N 1
ATOM 543 C CA . ALA A 1 72 ? -0.934 -5.639 0.371 1.00 80.94 72 ALA A CA 1
ATOM 544 C C . ALA A 1 72 ? -1.613 -5.776 -0.994 1.00 80.94 72 ALA A C 1
ATOM 546 O O . ALA A 1 72 ? -2.563 -6.553 -1.109 1.00 80.94 72 ALA A O 1
ATOM 547 N N . LEU A 1 73 ? -1.144 -5.066 -2.028 1.00 73.88 73 LEU A N 1
ATOM 548 C CA . LEU A 1 73 ? -1.643 -5.287 -3.380 1.00 73.88 73 LEU A CA 1
ATOM 549 C C . LEU A 1 73 ? -1.223 -6.683 -3.863 1.00 73.88 73 LEU A C 1
ATOM 551 O O . LEU A 1 73 ? -0.026 -6.982 -3.926 1.00 73.88 73 LEU A O 1
ATOM 555 N N . PRO A 1 74 ? -2.175 -7.555 -4.248 1.00 64.56 74 PRO A N 1
ATOM 556 C CA . PRO A 1 74 ? -1.865 -8.868 -4.793 1.00 64.56 74 PRO A CA 1
ATOM 557 C C . PRO A 1 74 ? -1.371 -8.712 -6.236 1.00 64.56 74 PRO A C 1
ATOM 559 O O . PRO A 1 74 ? -2.071 -9.020 -7.194 1.00 64.56 74 PRO A O 1
ATOM 562 N N . ALA A 1 75 ? -0.142 -8.235 -6.418 1.00 62.19 75 ALA A N 1
ATOM 563 C CA . ALA A 1 75 ? 0.396 -7.881 -7.731 1.00 62.19 75 ALA A CA 1
ATOM 564 C C . ALA A 1 75 ? 0.653 -9.082 -8.673 1.00 62.19 75 ALA A C 1
ATOM 566 O O . ALA A 1 75 ? 1.261 -8.911 -9.726 1.00 62.19 75 ALA A O 1
ATOM 567 N N . ARG A 1 76 ? 0.296 -10.322 -8.302 1.00 61.16 76 ARG A N 1
ATOM 568 C CA . ARG A 1 76 ? 0.897 -11.526 -8.912 1.00 61.16 76 ARG A CA 1
ATOM 569 C C . ARG A 1 76 ? -0.016 -12.744 -9.066 1.00 61.16 76 ARG A C 1
ATOM 571 O O . ARG A 1 76 ? 0.495 -13.861 -9.128 1.00 61.16 76 ARG A O 1
ATOM 578 N N . ILE A 1 77 ? -1.338 -12.588 -9.141 1.00 71.94 77 ILE A N 1
ATOM 579 C CA . ILE A 1 77 ? -2.180 -13.746 -9.489 1.00 71.94 77 ILE A CA 1
ATOM 580 C C . ILE A 1 77 ? -2.157 -13.916 -11.014 1.00 71.94 77 ILE A C 1
ATOM 582 O O . ILE A 1 77 ? -2.796 -13.164 -11.746 1.00 71.94 77 ILE A O 1
ATOM 586 N N . ALA A 1 78 ? -1.359 -14.871 -11.500 1.00 76.50 78 ALA A N 1
ATOM 587 C CA . ALA A 1 78 ? -1.231 -15.151 -12.929 1.00 76.50 78 ALA A CA 1
ATOM 588 C C . ALA A 1 78 ? -2.600 -15.481 -13.546 1.00 76.50 78 ALA A C 1
ATOM 590 O O . ALA A 1 78 ? -3.341 -16.305 -13.017 1.00 76.50 78 ALA A O 1
ATOM 591 N N . GLY A 1 79 ? -2.925 -14.835 -14.667 1.00 75.44 79 GLY A N 1
ATOM 592 C CA . GLY A 1 79 ? -4.226 -14.986 -15.325 1.00 75.44 79 GLY A CA 1
ATOM 593 C C . GLY A 1 79 ? -5.354 -14.146 -14.718 1.00 75.44 79 GLY A C 1
ATOM 594 O O . GLY A 1 79 ? -6.468 -14.198 -15.230 1.00 75.44 79 GLY A O 1
ATOM 595 N N . CYS A 1 80 ? -5.088 -13.346 -13.681 1.00 74.81 80 CYS A N 1
ATOM 596 C CA . CYS A 1 80 ? -6.055 -12.401 -13.131 1.00 74.81 80 CYS A CA 1
ATOM 597 C C . CYS A 1 80 ? -5.682 -10.962 -13.491 1.00 74.81 80 CYS A C 1
ATOM 599 O O . CYS A 1 80 ? -4.522 -10.556 -13.415 1.00 74.81 80 CYS A O 1
ATOM 601 N N . THR A 1 81 ? -6.693 -10.169 -13.828 1.00 74.56 81 THR A N 1
ATOM 602 C CA . THR A 1 81 ? -6.582 -8.713 -13.917 1.00 74.56 81 THR A CA 1
ATOM 603 C C . THR A 1 81 ? -7.204 -8.118 -12.665 1.00 74.56 81 THR A C 1
ATOM 605 O O . THR A 1 81 ? -8.346 -8.425 -12.335 1.00 74.56 81 THR A O 1
ATOM 608 N N . MET A 1 82 ? -6.458 -7.273 -11.956 1.00 76.88 82 MET A N 1
ATOM 609 C CA . MET A 1 82 ? -7.009 -6.534 -10.823 1.00 76.88 82 MET A CA 1
ATOM 610 C C . MET A 1 82 ? -7.911 -5.419 -11.359 1.00 76.88 82 MET A C 1
ATOM 612 O O . MET A 1 82 ? -7.436 -4.522 -12.050 1.00 76.88 82 MET A O 1
ATOM 616 N N . THR A 1 83 ? -9.210 -5.498 -11.074 1.00 75.31 83 THR A N 1
ATOM 617 C CA . THR A 1 83 ? -10.215 -4.549 -11.581 1.00 75.31 83 THR A CA 1
ATOM 618 C C . THR A 1 83 ? -10.518 -3.424 -10.599 1.00 75.31 83 THR A C 1
ATOM 620 O O . THR A 1 83 ? -10.837 -2.316 -11.024 1.00 75.31 83 THR A O 1
ATOM 623 N N . ASN A 1 84 ? -10.405 -3.680 -9.294 1.00 68.88 84 ASN A N 1
ATOM 624 C CA . ASN A 1 84 ? -10.627 -2.680 -8.259 1.00 68.88 84 ASN A CA 1
ATOM 625 C C . ASN A 1 84 ? -9.741 -2.956 -7.038 1.00 68.88 84 ASN A C 1
ATOM 627 O O . ASN A 1 84 ? -9.547 -4.105 -6.640 1.00 68.88 84 ASN A O 1
ATOM 631 N N . VAL A 1 85 ? -9.236 -1.888 -6.429 1.00 70.06 85 VAL A N 1
ATOM 632 C CA . VAL A 1 85 ? -8.626 -1.915 -5.104 1.00 70.06 85 VAL A CA 1
ATOM 633 C C . VAL A 1 85 ? -9.004 -0.642 -4.361 1.00 70.06 85 VAL A C 1
ATOM 635 O O . VAL A 1 85 ? -9.023 0.446 -4.930 1.00 70.06 85 VAL A O 1
ATOM 638 N N . SER A 1 86 ? -9.354 -0.772 -3.085 1.00 70.56 86 SER A N 1
ATOM 639 C CA . SER A 1 86 ? -9.750 0.359 -2.250 1.00 70.56 86 SER A CA 1
ATOM 640 C C . SER A 1 86 ? -9.127 0.221 -0.867 1.00 70.56 86 SER A C 1
ATOM 642 O O . SER A 1 86 ? -9.278 -0.809 -0.213 1.00 70.56 86 SER A O 1
ATOM 644 N N . ILE A 1 87 ? -8.442 1.272 -0.419 1.00 69.25 87 ILE A N 1
ATOM 645 C CA . ILE A 1 87 ? -7.980 1.420 0.961 1.00 69.25 87 ILE A CA 1
ATOM 646 C C . ILE A 1 87 ? -8.846 2.489 1.619 1.00 69.25 87 ILE A C 1
ATOM 648 O O . ILE A 1 87 ? -8.966 3.602 1.116 1.00 69.25 87 ILE A O 1
ATOM 652 N N . GLY A 1 88 ? -9.453 2.135 2.747 1.00 71.88 88 GLY A N 1
ATOM 653 C CA . GLY A 1 88 ? -10.222 3.047 3.583 1.00 71.88 88 GLY A CA 1
ATOM 654 C C . GLY A 1 88 ? -9.704 3.013 5.012 1.00 71.88 88 GLY A C 1
ATOM 655 O O . GLY A 1 88 ? -9.248 1.977 5.497 1.00 71.88 88 GLY A O 1
ATOM 656 N N . THR A 1 89 ? -9.784 4.151 5.691 1.00 67.94 89 THR A N 1
ATOM 657 C CA . THR A 1 89 ? -9.531 4.256 7.129 1.00 67.94 89 THR A CA 1
ATOM 658 C C . THR A 1 89 ? -10.878 4.363 7.838 1.00 67.94 89 THR A C 1
ATOM 660 O O . THR A 1 89 ? -11.719 5.189 7.487 1.00 67.94 89 THR A O 1
ATOM 663 N N . GLU A 1 90 ? -11.101 3.487 8.815 1.00 73.75 90 GLU A N 1
ATOM 664 C CA . GLU A 1 90 ? -12.211 3.599 9.756 1.00 73.75 90 GLU A CA 1
ATOM 665 C C . GLU A 1 90 ? -11.627 4.085 11.082 1.00 73.75 90 GLU A C 1
ATOM 667 O O . GLU A 1 90 ? -10.893 3.354 11.752 1.00 73.75 90 GLU A O 1
ATOM 672 N N . VAL A 1 91 ? -11.936 5.325 11.465 1.00 63.72 91 VAL A N 1
ATOM 673 C CA . VAL A 1 91 ? -11.600 5.822 12.801 1.00 63.72 91 VAL A CA 1
ATOM 674 C C . VAL A 1 91 ? -12.633 5.249 13.764 1.00 63.72 91 VAL A C 1
ATOM 676 O O . VAL A 1 91 ? -13.787 5.674 13.781 1.00 63.72 91 VAL A O 1
ATOM 679 N N . ALA A 1 92 ? -12.237 4.242 14.542 1.00 63.41 92 ALA A N 1
ATOM 680 C CA . ALA A 1 92 ? -13.104 3.701 15.580 1.00 63.41 92 ALA A CA 1
ATOM 681 C C . ALA A 1 92 ? -13.442 4.807 16.602 1.00 63.41 92 ALA A C 1
ATOM 683 O O . ALA A 1 92 ? -12.548 5.566 16.987 1.00 63.41 92 ALA A O 1
ATOM 684 N N . PRO A 1 93 ? -14.700 4.910 17.067 1.00 67.75 93 PRO A N 1
ATOM 685 C CA . PRO A 1 93 ? -15.071 5.914 18.054 1.00 67.75 93 PRO A CA 1
ATOM 686 C C . PRO A 1 93 ? -14.286 5.696 19.351 1.00 67.75 93 PRO A C 1
ATOM 688 O O . PRO A 1 93 ? -14.257 4.588 19.897 1.00 67.75 93 PRO A O 1
ATOM 691 N N . VAL A 1 94 ? -13.660 6.764 19.850 1.00 70.31 94 VAL A N 1
ATOM 692 C CA . VAL A 1 94 ? -13.004 6.768 21.161 1.00 70.31 94 VAL A CA 1
ATOM 693 C C . VAL A 1 94 ? -14.097 6.610 22.217 1.00 70.31 94 VAL A C 1
ATOM 695 O O . VAL A 1 94 ? -14.964 7.472 22.354 1.00 70.31 94 VAL A O 1
ATOM 698 N N . ARG A 1 95 ? -14.090 5.491 22.948 1.00 70.81 95 ARG A N 1
ATOM 699 C CA . ARG A 1 95 ? -14.905 5.358 24.159 1.00 70.81 95 ARG A CA 1
ATOM 700 C C . ARG A 1 95 ? -14.209 6.141 25.264 1.00 70.81 95 ARG A C 1
ATOM 702 O O . ARG A 1 95 ? -13.184 5.692 25.765 1.00 70.81 95 ARG A O 1
ATOM 709 N N . TYR A 1 96 ? -14.740 7.309 25.605 1.00 68.00 96 TYR A N 1
ATOM 710 C CA . TYR A 1 96 ? -14.406 7.952 26.870 1.00 68.00 96 TYR A CA 1
ATOM 711 C C . TYR A 1 96 ? -15.127 7.176 27.976 1.00 68.00 96 TYR A C 1
ATOM 713 O O . TYR A 1 96 ? -16.352 7.061 27.944 1.00 68.00 96 TYR A O 1
ATOM 721 N N . ASP A 1 97 ? -14.361 6.579 28.886 1.00 72.62 97 ASP A N 1
ATOM 722 C CA . ASP A 1 97 ? -14.882 6.011 30.128 1.00 72.62 97 ASP A CA 1
ATOM 723 C C . ASP A 1 97 ? -15.070 7.193 31.091 1.00 72.62 97 ASP A C 1
ATOM 725 O O . ASP A 1 97 ? -14.095 7.747 31.597 1.00 72.62 97 ASP A O 1
ATOM 729 N N . ASP A 1 98 ? -16.307 7.680 31.208 1.00 58.28 98 ASP A N 1
ATOM 730 C CA . ASP A 1 98 ? -16.691 8.704 32.184 1.00 58.28 98 ASP A CA 1
ATOM 731 C C . ASP A 1 98 ? -16.967 7.984 33.510 1.00 58.28 98 ASP A C 1
ATOM 733 O O . ASP A 1 98 ? -18.007 7.337 33.670 1.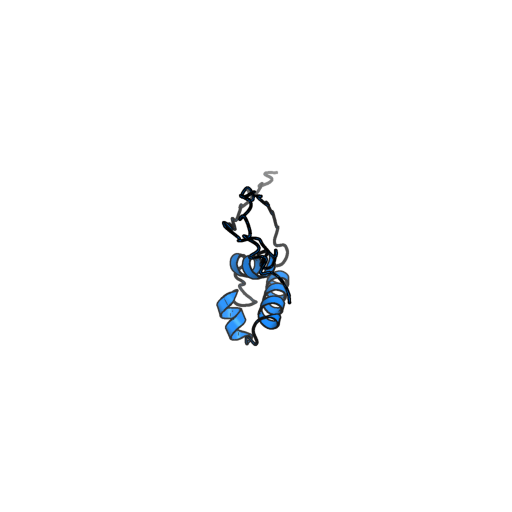00 58.28 98 ASP A O 1
ATOM 737 N N . GLY A 1 99 ? -15.972 8.009 34.398 1.00 62.75 99 GLY A N 1
ATOM 738 C CA . GLY A 1 99 ? -16.017 7.448 35.749 1.00 62.75 99 GLY A CA 1
ATOM 739 C C . GLY A 1 99 ? -15.893 8.526 36.810 1.00 62.75 99 GLY A C 1
ATOM 740 O O . GLY A 1 99 ? -15.059 9.441 36.619 1.00 62.75 99 GLY A O 1
#

Organism: NCBI:txid93064

Sequence (99 aa):
MFDGLETTVVAADVPVLEFEFRLKLRVECPATLWRAAARHCGSHIDASIDDIAELIGPEEDPSIADCLMALALPARIAGCTMTNVSIGTEVAPVRYDDG

Foldseek 3Di:
DDDDPPPPPPPPPDPDDDDDDDDDDDDPDLLVLLVVLLVLCCVPDVDDLVRSCVQQNHSVDGNPVSSCCSPVPPPDDPPDDDPDDDDDDDDDDDDDPPD

=== Feature glossary ===
Feature key, reading from the visual/contextual features back to the raw sequence:

Rendered structure images. Structure images are PyMOL renders from six orthogonal camera directions. Cartoon representation draws helices as coils and strands as arrows; sticks shows the backbone as bonds; surface shows the solvent-excluded envelope. Rainbow coloring maps sequence position to hue (blue→red, N→C); chain coloring assigns a distinct color per polypeptide.

Contact-map, Ramachandran, and PAE plots. Three diagnostic plots accompany the record. The Cα contact map visualizes the tertiary structure as a 2D adjacency matrix (8 Å cutoff, sequence-local contacts suppressed). The Ramachandran plot shows the distribution of backbone (φ, ψ) torsions, with points in the α and β basins reflecting secondary structure content. The PAE plot shows AlphaFold's inter-residue confidence as a color matrix.

InterPro / GO / CATH / organism. The annotation block draws on four external resources. InterPro: which protein families and domains the sequence belongs to. GO: standardized terms for what the protein does, what process it participates in, and where in the cell it acts. CATH: which structural fold it has in the CATH hierarchy. Organism: the species of origin.

Nearest PDB structures. Structural nearest neighbors (via Foldseek easy-search vs the PDB). Reported per hit: target PDB id, E-value, and alignment TM-score. A TM-score above ~0.5 is the conventional threshold for 'same fold'.

Predicted aligned error. Predicted aligned error is AlphaFold's pairwise confidence. Unlike pLDDT (per-residue), PAE is per-residue-pair and captures whether two parts of the structure are correctly placed relative to each other. Units are ångströms of expected positional error.

Solvent-accessible surface area. SASA measures how much of t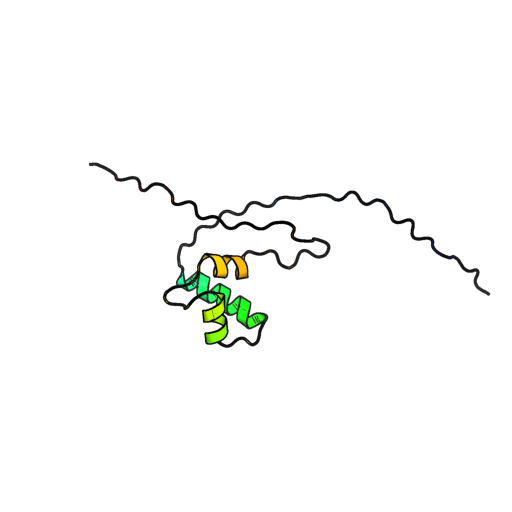he protein is reachable by solvent. It is computed by rolling a water-sized probe over the atomic surface and summing the exposed area (Å²). Per-residue SASA distinguishes core (buried, low SASA) from surface (exposed, high SASA) residues; total SASA is a whole-molecule size measure.

B-factor. Crystallographic B-factors measure how much each atom's electron density is smeared out, in Å². They rise in mobile loops and surface residues and fall in the buried interior. In AlphaFold models this column is repurposed to hold pLDDT instead.

pLDDT. For AlphaFold models, the B-factor field carries pLDDT — the model's own estimate of local accuracy on a 0–100 scale. Regions with pLDDT<50 should be treated as essentially unmodeled; they often correspond to intrinsically disordered segments.

Backbone torsions (φ/ψ). φ (phi) and ψ (psi) are the two rotatable backbone dihedrals per residue: φ is the C(i-1)–N–Cα–C torsion, ψ is the N–Cα–C–N(i+1) torsion, both in degrees on (−180°, 180°]. α-helical residues cluster near (−60°, −45°); β-strand residues near (−120°, +130°). A Ramachandran plot is simply a scatter of (φ, ψ) for every residue.

Radius of gyration, Cα contacts, bounding box. Radius of gyration (Rg) is the root-mean-square distance of Cα atoms from their centroid — a single number for overall size and compactness. A globular domain of N residues has Rg ≈ 2.2·N^0.38 Å; an extended or disordered chain has a much larger Rg. The Cα contact count is the number of residue pairs whose Cα atoms are within 8 Å and are more than four positions apart in sequence — a standard proxy for tertiary packing density. The bounding box is the smallest axis-aligned box enclosing all Cα atoms.

Secondary structure (3-state, P-SEA). Three-state secondary structure (P-SEA) collapses the eight DSSP classes into helix (a), strand (b), and coil (c). P-SEA assigns these from Cα geometry alone — distances and angles — without requiring backbone oxygens, so it works on any Cα trace.

Secondary structure (8-state, DSSP). Secondary structure is the local, repeating backbone conformation. DSSP classifies it into eight states by reading the hydrogen-bond network: three helix types (H, G, I), two β types (E, B), two non-regular types (T, S), and unstructured coil (-).

Foldseek 3Di. The Foldseek 3Di string encodes local tertiary geometry as a 20-letter alphabet — one character per residue — derived from the relative positions of nearby Cα atoms. Unlike the amino-acid sequence, 3Di is a direct function of the 3D structure, so two proteins with the same fold have similar 3Di strings even at low sequence identity.

mmCIF coordinates. Structure coordinates are given as an mmCIF _atom_site loop: one row per atom with element, residue name, chain id, sequence number, and x/y/z position in Å. Only the four main-chain atoms per residue are included here; side chains are omitted to keep the record compact.

Sequence. This is the polypeptide sequence — one letter per residue, N-terminus first. Length ranges from a few dozen residues for small domains to over a thousand for large multi-domain proteins.